Protein AF-D1ALQ1-F1 (afdb_monomer_lite)

Radius of gyration: 19.71 Å; chains: 1; bounding box: 37×42×50 Å

Structure (mmCIF, N/CA/C/O backbone):
data_AF-D1ALQ1-F1
#
_entry.id   AF-D1ALQ1-F1
#
loop_
_atom_site.group_PDB
_atom_site.id
_atom_site.type_symbol
_atom_site.label_atom_id
_atom_site.label_alt_id
_atom_site.label_comp_id
_atom_site.label_asym_id
_atom_site.label_entity_id
_atom_site.label_seq_id
_atom_site.pdbx_PDB_ins_code
_atom_site.Cartn_x
_atom_site.Cartn_y
_atom_site.Cartn_z
_atom_site.occupancy
_atom_site.B_iso_or_equiv
_atom_site.auth_seq_id
_atom_site.auth_comp_id
_atom_site.auth_asym_id
_atom_site.auth_atom_id
_atom_site.pdbx_PDB_model_num
ATOM 1 N N . MET A 1 1 ? 12.712 -26.342 10.208 1.00 59.31 1 MET A N 1
ATOM 2 C CA . MET A 1 1 ? 12.713 -26.037 8.759 1.00 59.31 1 MET A CA 1
ATOM 3 C C . MET A 1 1 ? 14.157 -25.882 8.304 1.00 59.31 1 MET A C 1
ATOM 5 O O . MET A 1 1 ? 14.890 -25.136 8.928 1.00 59.31 1 MET A O 1
ATOM 9 N N . THR A 1 2 ? 14.590 -26.653 7.307 1.00 72.69 2 THR A N 1
ATOM 10 C CA . THR A 1 2 ? 16.002 -26.816 6.920 1.00 72.69 2 THR A CA 1
ATOM 11 C C . THR A 1 2 ? 16.617 -25.506 6.420 1.00 72.69 2 THR A C 1
ATOM 13 O O . THR A 1 2 ? 16.093 -24.920 5.475 1.00 72.69 2 THR A O 1
ATOM 16 N N . ASN A 1 3 ? 17.747 -25.086 7.001 1.00 85.19 3 ASN A N 1
ATOM 17 C CA . ASN A 1 3 ? 18.482 -23.853 6.664 1.00 85.19 3 ASN A CA 1
ATOM 18 C C . ASN A 1 3 ? 18.718 -23.664 5.153 1.00 85.19 3 ASN A C 1
ATOM 20 O O . ASN A 1 3 ? 18.704 -22.543 4.653 1.00 85.19 3 ASN A O 1
ATOM 24 N N . GLN A 1 4 ? 18.846 -24.762 4.401 1.00 85.19 4 GLN A N 1
ATOM 25 C CA . GLN A 1 4 ? 18.985 -24.722 2.944 1.00 85.19 4 GLN A CA 1
ATOM 26 C C . GLN A 1 4 ? 17.760 -24.152 2.215 1.00 85.19 4 GLN A C 1
ATOM 28 O O . GLN A 1 4 ? 17.919 -23.420 1.243 1.00 85.19 4 GLN A O 1
ATOM 33 N N . LYS A 1 5 ? 16.538 -24.415 2.701 1.00 88.56 5 LYS A N 1
ATOM 34 C CA . LYS A 1 5 ? 15.312 -23.840 2.120 1.00 88.56 5 LYS A CA 1
ATOM 35 C C . LYS A 1 5 ? 15.255 -22.329 2.336 1.00 88.56 5 LYS A C 1
ATOM 37 O O . LYS A 1 5 ? 14.868 -21.601 1.430 1.00 88.56 5 LYS A O 1
ATOM 42 N N . ILE A 1 6 ? 15.676 -21.866 3.516 1.00 89.38 6 ILE A N 1
ATOM 43 C CA . ILE A 1 6 ? 15.720 -20.437 3.857 1.00 89.38 6 ILE A CA 1
ATOM 44 C C . ILE A 1 6 ? 16.719 -19.721 2.947 1.00 89.38 6 ILE A C 1
ATOM 46 O O . ILE A 1 6 ? 16.381 -18.692 2.371 1.00 89.38 6 ILE A O 1
ATOM 50 N N . PHE A 1 7 ? 17.908 -20.297 2.748 1.00 91.00 7 PHE A N 1
ATOM 51 C CA . PHE A 1 7 ? 18.902 -19.739 1.833 1.00 91.00 7 PHE A CA 1
ATOM 52 C C . PHE A 1 7 ? 18.355 -19.607 0.403 1.00 91.00 7 PHE A C 1
ATOM 54 O O . PHE A 1 7 ? 18.471 -18.546 -0.207 1.00 91.00 7 PHE A O 1
ATOM 61 N N . PHE A 1 8 ? 17.674 -20.642 -0.098 1.00 92.56 8 PHE A N 1
ATOM 62 C CA . PHE A 1 8 ? 17.058 -20.612 -1.426 1.00 92.56 8 PHE A CA 1
ATOM 63 C C . PHE A 1 8 ? 15.983 -19.517 -1.543 1.00 92.56 8 PHE A C 1
ATOM 65 O O . PHE A 1 8 ? 15.984 -18.750 -2.504 1.00 92.56 8 PHE A O 1
ATOM 72 N N . ILE A 1 9 ? 15.113 -19.386 -0.533 1.00 92.25 9 ILE A N 1
ATOM 73 C CA . ILE A 1 9 ? 14.083 -18.336 -0.469 1.00 92.25 9 ILE A CA 1
ATOM 74 C C . ILE A 1 9 ? 14.714 -16.943 -0.486 1.00 92.25 9 ILE A C 1
ATOM 76 O O . ILE A 1 9 ? 14.264 -16.088 -1.243 1.00 92.25 9 ILE A O 1
ATOM 80 N N . VAL A 1 10 ? 15.763 -16.708 0.306 1.00 92.69 10 VAL A N 1
ATOM 81 C CA . VAL A 1 10 ? 16.434 -15.400 0.375 1.00 92.69 10 VAL A CA 1
ATOM 82 C C . VAL A 1 10 ? 17.069 -15.033 -0.965 1.00 92.69 10 VAL A C 1
ATOM 84 O O . VAL A 1 10 ? 16.931 -13.890 -1.402 1.00 92.69 10 VAL A O 1
ATOM 87 N N . VAL A 1 11 ? 17.719 -15.984 -1.644 1.00 94.19 11 VAL A N 1
ATOM 88 C CA . VAL A 1 11 ? 18.325 -15.753 -2.967 1.00 94.19 11 VAL A CA 1
ATOM 89 C C . VAL A 1 11 ? 17.256 -15.401 -4.002 1.00 94.19 11 VAL A C 1
ATOM 91 O O . VAL A 1 11 ? 17.393 -14.402 -4.708 1.00 94.19 11 VAL A O 1
ATOM 94 N N . ILE A 1 12 ? 16.163 -16.164 -4.053 1.00 93.12 12 ILE A N 1
ATOM 95 C CA . ILE A 1 12 ? 15.050 -15.913 -4.980 1.00 93.12 12 ILE A CA 1
ATOM 96 C C . ILE A 1 12 ? 14.358 -14.580 -4.689 1.00 93.12 12 ILE A C 1
ATOM 98 O O . ILE A 1 12 ? 14.124 -13.798 -5.611 1.00 93.12 12 ILE A O 1
ATOM 102 N N . LEU A 1 13 ? 14.083 -14.278 -3.418 1.00 92.94 13 LEU A N 1
ATOM 103 C CA . LEU A 1 13 ? 13.444 -13.029 -3.006 1.00 92.94 13 LEU A CA 1
ATOM 104 C C . LEU A 1 13 ? 14.319 -11.819 -3.354 1.00 92.94 13 LEU A C 1
ATOM 106 O O . LEU A 1 13 ? 13.823 -10.830 -3.899 1.00 92.94 13 LEU A O 1
ATOM 110 N N . SER A 1 14 ? 15.622 -11.912 -3.075 1.00 88.81 14 SER A N 1
ATOM 111 C CA . SER A 1 14 ? 16.594 -10.856 -3.377 1.00 88.81 14 SER A CA 1
ATOM 112 C C . SER A 1 14 ? 16.715 -10.638 -4.882 1.00 88.81 14 SER A C 1
ATOM 114 O O . SER A 1 14 ? 16.653 -9.502 -5.345 1.00 88.81 14 SER A O 1
ATOM 116 N N . CYS A 1 15 ? 16.802 -11.717 -5.666 1.00 90.38 15 CYS A N 1
ATOM 117 C CA . CYS A 1 15 ? 16.844 -11.630 -7.123 1.00 90.38 15 CYS A CA 1
ATOM 118 C C . CYS A 1 15 ? 15.569 -10.971 -7.675 1.00 90.38 15 CYS A C 1
ATOM 120 O O . CYS A 1 15 ? 15.657 -10.023 -8.451 1.00 90.38 15 CYS A O 1
ATOM 122 N N . SER A 1 16 ? 14.390 -11.382 -7.196 1.00 88.19 16 SER A N 1
ATOM 123 C CA . SER A 1 16 ? 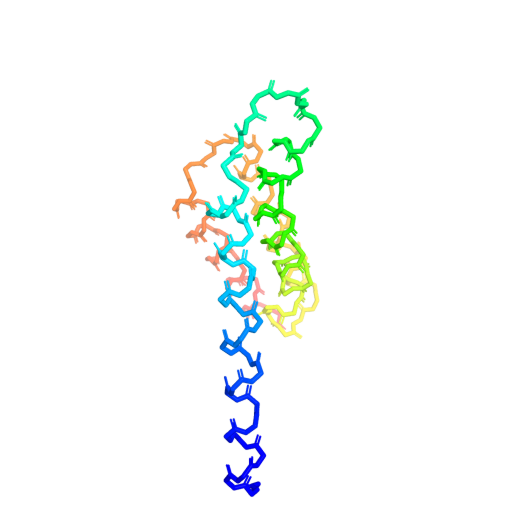13.105 -10.812 -7.614 1.00 88.19 16 SER A CA 1
ATOM 124 C C . SER A 1 16 ? 12.962 -9.328 -7.259 1.00 88.19 16 SER A C 1
ATOM 126 O O . SER A 1 16 ? 12.484 -8.548 -8.081 1.00 88.19 16 SER A O 1
ATOM 128 N N . THR A 1 17 ? 13.352 -8.908 -6.051 1.00 87.12 17 THR A N 1
ATOM 129 C CA . THR A 1 17 ? 13.245 -7.495 -5.632 1.00 87.12 17 THR A CA 1
ATOM 130 C C . THR A 1 17 ? 14.230 -6.606 -6.371 1.00 87.12 17 THR A C 1
ATOM 132 O O . THR A 1 17 ? 13.871 -5.496 -6.768 1.00 87.12 17 THR A O 1
ATOM 135 N N . ILE A 1 18 ? 15.453 -7.093 -6.587 1.00 84.62 18 ILE A N 1
ATOM 136 C CA . ILE A 1 18 ? 16.457 -6.401 -7.393 1.00 84.62 18 ILE A CA 1
ATOM 137 C C . ILE A 1 18 ? 15.951 -6.277 -8.828 1.00 84.62 18 ILE A C 1
ATOM 139 O O . ILE A 1 18 ? 15.958 -5.176 -9.359 1.00 84.62 18 ILE A O 1
ATOM 143 N N . PHE A 1 19 ? 15.401 -7.339 -9.417 1.00 83.56 19 PHE A N 1
ATOM 144 C CA . PHE A 1 19 ? 14.827 -7.292 -10.760 1.00 83.56 19 PHE A CA 1
ATOM 145 C C . PHE A 1 19 ? 13.718 -6.232 -10.863 1.00 83.56 19 PHE A C 1
ATOM 147 O O . PHE A 1 19 ? 13.812 -5.330 -11.690 1.00 83.56 19 PHE A O 1
ATOM 154 N N . LEU A 1 20 ? 12.737 -6.247 -9.952 1.00 81.06 20 LEU A N 1
ATOM 155 C CA . LEU A 1 20 ? 11.653 -5.253 -9.908 1.00 81.06 20 LEU A CA 1
ATOM 156 C C . LEU A 1 20 ? 12.155 -3.802 -9.758 1.00 81.06 20 LEU A C 1
ATOM 158 O O . LEU A 1 20 ? 11.563 -2.893 -10.337 1.00 81.06 20 LEU A O 1
ATOM 162 N N . ARG A 1 21 ? 13.246 -3.574 -9.010 1.00 75.19 21 ARG A N 1
ATOM 163 C CA . ARG A 1 21 ? 13.873 -2.247 -8.815 1.00 75.19 21 ARG A CA 1
ATOM 164 C C . ARG A 1 21 ? 14.805 -1.831 -9.950 1.00 75.19 21 ARG A C 1
ATOM 166 O O . ARG A 1 21 ? 15.003 -0.641 -10.165 1.00 75.19 21 ARG A O 1
ATOM 173 N N . LEU A 1 22 ? 15.379 -2.790 -10.664 1.00 78.25 22 LEU A N 1
ATOM 174 C CA . LEU A 1 22 ? 16.280 -2.557 -11.785 1.00 78.25 22 LEU A CA 1
ATOM 175 C C . LEU A 1 22 ? 15.510 -2.249 -13.070 1.00 78.25 22 LEU A C 1
ATOM 177 O O . LEU A 1 22 ? 15.984 -1.439 -13.857 1.00 78.25 22 LEU A O 1
ATOM 181 N N . ILE A 1 23 ? 14.307 -2.800 -13.261 1.00 75.94 23 ILE A N 1
ATOM 182 C CA . ILE A 1 23 ? 13.442 -2.452 -14.401 1.00 75.94 23 ILE A CA 1
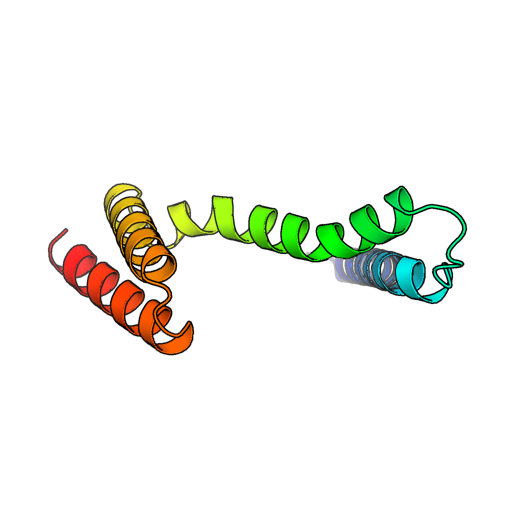ATOM 183 C C . ILE A 1 23 ? 13.291 -0.921 -14.568 1.00 75.94 23 ILE A C 1
ATOM 185 O O . ILE A 1 23 ? 13.570 -0.437 -15.665 1.00 75.94 23 ILE A O 1
ATOM 189 N N . PRO A 1 24 ? 12.935 -0.125 -13.535 1.00 68.44 24 PRO A N 1
ATOM 190 C CA . PRO A 1 24 ? 12.841 1.331 -13.676 1.00 68.44 24 PRO A CA 1
ATOM 191 C C . PRO A 1 24 ? 14.196 2.050 -13.823 1.00 68.44 24 PRO A C 1
ATOM 193 O O . PRO A 1 24 ? 14.203 3.214 -14.208 1.00 68.44 24 PRO A O 1
ATOM 196 N N . LEU A 1 25 ? 15.328 1.398 -13.519 1.00 69.88 25 LEU A N 1
ATOM 197 C CA . LEU A 1 25 ? 16.678 1.961 -13.687 1.00 69.88 25 LEU A CA 1
ATOM 198 C C . LEU A 1 25 ? 17.272 1.673 -15.077 1.00 69.88 25 LEU A C 1
ATOM 200 O O . LEU A 1 25 ? 17.933 2.539 -15.645 1.00 69.88 25 LEU A O 1
ATOM 204 N N . PHE A 1 26 ? 17.042 0.476 -15.626 1.00 63.47 26 PHE A N 1
ATOM 205 C CA . PHE A 1 26 ? 17.541 0.063 -16.945 1.00 63.47 26 PHE A CA 1
ATOM 206 C C . PHE A 1 26 ? 16.669 0.570 -18.086 1.00 63.47 26 PHE A C 1
ATOM 208 O O . PHE A 1 26 ? 17.190 0.955 -19.132 1.00 63.47 26 PHE A O 1
ATOM 215 N N . ILE A 1 27 ? 15.352 0.640 -17.882 1.00 62.88 27 ILE A N 1
ATOM 216 C CA . ILE A 1 27 ? 14.490 1.447 -18.740 1.00 62.88 27 ILE A CA 1
ATOM 217 C C . ILE A 1 27 ? 14.668 2.892 -18.287 1.00 62.88 27 ILE A C 1
ATOM 219 O O . ILE A 1 27 ? 13.873 3.452 -17.531 1.00 62.88 27 ILE A O 1
ATOM 223 N N . LYS A 1 28 ? 15.746 3.518 -18.772 1.00 58.09 28 LYS A N 1
ATOM 224 C CA . LYS A 1 28 ? 15.775 4.970 -18.929 1.00 58.09 28 LYS A CA 1
ATOM 225 C C . LYS A 1 28 ? 14.500 5.279 -19.705 1.00 58.09 28 LYS A C 1
ATOM 227 O O . LYS A 1 28 ? 14.321 4.752 -20.800 1.00 58.09 28 LYS A O 1
ATOM 232 N N . VAL A 1 29 ? 13.550 5.979 -19.084 1.00 60.41 29 VAL A N 1
ATOM 233 C CA . VAL A 1 29 ? 12.256 6.293 -19.701 1.00 60.41 29 VAL A CA 1
ATOM 234 C C . VAL A 1 29 ? 12.526 7.276 -20.837 1.00 60.41 29 VAL A C 1
ATOM 236 O O . VAL A 1 29 ? 12.318 8.477 -20.692 1.00 60.41 29 VAL A O 1
ATOM 239 N N . ASP A 1 30 ? 13.047 6.772 -21.953 1.00 51.28 30 ASP A N 1
ATOM 240 C CA . ASP A 1 30 ? 13.121 7.506 -23.194 1.00 51.28 30 ASP A CA 1
ATOM 241 C C . ASP A 1 30 ? 11.683 7.768 -23.609 1.00 51.28 30 ASP A C 1
ATOM 243 O O . ASP A 1 30 ? 10.830 6.877 -23.693 1.00 51.28 30 ASP A O 1
ATOM 247 N N . THR A 1 31 ? 11.400 9.047 -23.782 1.00 54.25 31 THR A N 1
ATOM 248 C CA . THR A 1 31 ? 10.090 9.665 -23.971 1.00 54.25 31 THR A CA 1
ATOM 249 C C . THR A 1 31 ? 9.442 9.313 -25.312 1.00 54.25 31 THR A C 1
ATOM 251 O O . THR A 1 31 ? 8.739 10.134 -25.886 1.00 54.25 31 THR A O 1
ATOM 254 N N . SER A 1 32 ? 9.653 8.107 -25.834 1.00 56.19 32 SER A N 1
ATOM 255 C CA . SER A 1 32 ? 9.093 7.683 -27.118 1.00 56.19 32 SER A CA 1
ATOM 256 C C . SER A 1 32 ? 7.690 7.083 -26.999 1.00 56.19 32 SER A C 1
ATOM 258 O O . SER A 1 32 ? 6.972 7.042 -27.993 1.00 56.19 32 SER A O 1
ATOM 260 N N . SER A 1 33 ? 7.231 6.664 -25.806 1.00 60.97 33 SER A N 1
ATOM 261 C CA . SER A 1 33 ? 5.815 6.301 -25.632 1.00 60.97 33 SER A CA 1
ATOM 262 C C . SER A 1 33 ? 5.220 6.687 -24.262 1.00 60.97 33 SER A C 1
ATOM 264 O O . SER A 1 33 ? 5.762 6.336 -23.210 1.00 60.97 33 SER A O 1
ATOM 266 N N . PRO A 1 34 ? 4.063 7.379 -24.227 1.00 70.06 34 PRO A N 1
ATOM 267 C CA . PRO A 1 34 ? 3.417 7.799 -22.979 1.00 70.06 34 PRO A CA 1
ATOM 268 C C . PRO A 1 34 ? 2.871 6.622 -22.153 1.00 70.06 34 PRO A C 1
ATOM 270 O O . PRO A 1 34 ? 2.769 6.721 -20.931 1.00 70.06 34 PRO A O 1
ATOM 273 N N . LYS A 1 35 ? 2.558 5.488 -22.795 1.00 71.50 35 LYS A N 1
ATOM 274 C CA . LYS A 1 35 ? 1.956 4.308 -22.149 1.00 71.50 35 LYS A CA 1
ATOM 275 C C . LYS A 1 35 ? 2.897 3.656 -21.132 1.00 71.50 35 LYS A C 1
ATOM 277 O O . LYS A 1 35 ? 2.482 3.364 -20.014 1.00 71.50 35 LYS A O 1
ATOM 282 N N . VAL A 1 36 ? 4.169 3.491 -21.495 1.00 72.69 36 VAL A N 1
ATOM 283 C CA . VAL A 1 36 ? 5.178 2.835 -20.647 1.00 72.69 36 VAL A CA 1
ATOM 284 C C . VAL A 1 36 ? 5.469 3.673 -19.398 1.00 72.69 36 VAL A C 1
ATOM 286 O O . VAL A 1 36 ? 5.522 3.148 -18.289 1.00 72.69 36 VAL A O 1
ATOM 289 N N . ARG A 1 37 ? 5.537 5.003 -19.540 1.00 74.31 37 ARG A N 1
ATOM 290 C CA . ARG A 1 37 ? 5.694 5.922 -18.403 1.00 74.31 37 ARG A CA 1
ATOM 291 C C . ARG A 1 37 ? 4.521 5.848 -17.426 1.00 74.31 37 ARG A C 1
ATOM 293 O O . ARG A 1 37 ? 4.740 5.849 -16.217 1.00 74.31 37 ARG A O 1
ATOM 300 N N . THR A 1 38 ? 3.289 5.814 -17.930 1.00 75.88 38 THR A N 1
ATOM 301 C CA . THR A 1 38 ? 2.095 5.717 -17.077 1.00 75.88 38 THR A CA 1
ATOM 302 C C . THR A 1 38 ? 2.031 4.368 -16.367 1.00 75.88 38 THR A C 1
ATOM 304 O O . THR A 1 38 ? 1.725 4.339 -15.179 1.00 75.88 38 THR A O 1
ATOM 307 N N . PHE A 1 39 ? 2.412 3.278 -17.039 1.00 81.38 39 PHE A N 1
ATOM 308 C CA . PHE A 1 39 ? 2.503 1.952 -16.425 1.00 81.38 39 PHE A CA 1
ATOM 309 C C . PHE A 1 39 ? 3.500 1.925 -15.259 1.00 81.38 39 PHE A C 1
ATOM 311 O O . PHE A 1 39 ? 3.125 1.577 -14.141 1.00 81.38 39 PHE A O 1
ATOM 318 N N . PHE A 1 40 ? 4.738 2.384 -15.475 1.00 78.31 40 PHE A N 1
ATOM 319 C CA . PHE A 1 40 ? 5.754 2.412 -14.416 1.00 78.31 40 PHE A CA 1
ATOM 320 C C . PHE A 1 40 ? 5.403 3.349 -13.258 1.00 78.31 40 PHE A C 1
ATOM 322 O O . PHE A 1 40 ? 5.753 3.060 -12.118 1.00 78.31 40 PHE A O 1
ATOM 329 N N . LYS A 1 41 ? 4.680 4.444 -13.516 1.00 80.56 41 LYS A N 1
ATOM 330 C CA . LYS A 1 41 ? 4.160 5.316 -12.454 1.00 80.56 41 LYS A CA 1
ATOM 331 C C . LYS A 1 41 ? 3.005 4.695 -11.677 1.00 80.56 41 LYS A C 1
ATOM 333 O O . LYS A 1 41 ? 2.890 4.965 -10.490 1.00 80.56 41 LYS A O 1
ATOM 338 N N . ALA A 1 42 ? 2.151 3.910 -12.328 1.00 84.94 42 ALA A N 1
ATOM 339 C CA . ALA A 1 42 ? 1.004 3.267 -11.695 1.00 84.94 42 ALA A CA 1
ATOM 340 C C . ALA A 1 42 ? 1.392 1.999 -10.919 1.00 84.94 42 ALA A C 1
ATOM 342 O O . ALA A 1 42 ? 0.718 1.664 -9.949 1.00 84.94 42 ALA A O 1
ATOM 343 N N . LEU A 1 43 ? 2.485 1.328 -11.302 1.00 86.12 43 LEU A N 1
ATOM 344 C CA . LEU A 1 43 ? 2.930 0.066 -10.703 1.00 86.12 43 LEU A CA 1
ATOM 345 C C . LEU A 1 43 ? 3.060 0.123 -9.164 1.00 86.12 43 LEU A C 1
ATOM 347 O O . LEU A 1 43 ? 2.488 -0.746 -8.506 1.00 86.12 43 LEU A O 1
ATOM 351 N N . PRO A 1 44 ? 3.729 1.128 -8.553 1.00 85.69 44 PRO A N 1
ATOM 352 C CA . PRO A 1 44 ? 3.872 1.189 -7.100 1.00 85.69 44 PRO A CA 1
ATOM 353 C C . PRO A 1 44 ? 2.533 1.410 -6.397 1.00 85.69 44 PRO A C 1
ATOM 355 O O . PRO A 1 44 ? 2.278 0.784 -5.376 1.00 85.69 44 PRO A O 1
ATOM 358 N N . PHE A 1 45 ? 1.665 2.263 -6.953 1.00 87.56 45 PHE A N 1
ATOM 359 C CA . PHE A 1 45 ? 0.341 2.529 -6.385 1.00 87.56 45 PHE A CA 1
ATOM 360 C C . PHE A 1 45 ? -0.564 1.302 -6.479 1.00 87.56 45 PHE A C 1
ATOM 362 O O . PHE A 1 45 ? -1.203 0.955 -5.495 1.00 87.56 45 PHE A O 1
ATOM 369 N N . ALA A 1 46 ? -0.562 0.602 -7.616 1.00 90.25 46 ALA A N 1
ATOM 370 C CA . ALA A 1 46 ? -1.315 -0.635 -7.791 1.00 90.25 46 ALA A CA 1
ATOM 371 C C . ALA A 1 46 ? -0.841 -1.729 -6.823 1.00 90.25 46 ALA A C 1
ATOM 373 O O . ALA A 1 46 ? -1.668 -2.397 -6.207 1.00 90.25 46 ALA A O 1
ATOM 374 N N . ALA A 1 47 ? 0.476 -1.872 -6.636 1.00 90.50 47 ALA A N 1
ATOM 375 C CA . ALA A 1 47 ? 1.038 -2.806 -5.665 1.00 90.50 47 ALA A CA 1
ATOM 376 C C . ALA A 1 47 ? 0.653 -2.435 -4.223 1.00 90.50 47 ALA A C 1
ATOM 378 O O . ALA A 1 47 ? 0.211 -3.303 -3.474 1.00 90.50 47 ALA A O 1
ATOM 379 N N . LEU A 1 48 ? 0.750 -1.152 -3.844 1.00 90.56 48 LEU A N 1
ATOM 380 C CA . LEU A 1 48 ? 0.339 -0.679 -2.518 1.00 90.56 48 LEU A CA 1
ATOM 381 C C . LEU A 1 48 ? -1.143 -0.979 -2.266 1.00 90.56 48 LEU A C 1
ATOM 383 O O . LEU A 1 48 ? -1.491 -1.561 -1.243 1.00 90.56 48 LEU A O 1
ATOM 387 N N . SER A 1 49 ? -2.012 -0.627 -3.217 1.00 90.50 49 SER A N 1
ATOM 388 C CA . SER A 1 49 ? -3.448 -0.892 -3.126 1.00 90.50 49 SER A CA 1
ATOM 389 C C . SER A 1 49 ? -3.739 -2.388 -3.049 1.00 90.50 49 SER A C 1
ATOM 391 O O . SER A 1 49 ? -4.542 -2.793 -2.221 1.00 90.50 49 SER A O 1
ATOM 393 N N . SER A 1 50 ? -3.061 -3.217 -3.846 1.00 93.00 50 SER A N 1
ATOM 394 C CA . SER A 1 50 ? -3.246 -4.672 -3.835 1.00 93.00 50 SER A CA 1
ATOM 395 C C . SER A 1 50 ? -2.865 -5.324 -2.506 1.00 93.00 50 SER A C 1
ATOM 397 O O . SER A 1 50 ? -3.408 -6.379 -2.196 1.00 93.00 50 SER A O 1
ATOM 399 N N . LEU A 1 51 ? -1.931 -4.737 -1.755 1.00 92.81 51 LEU A N 1
ATOM 400 C CA . LEU A 1 51 ? -1.530 -5.225 -0.434 1.00 92.81 51 LEU A CA 1
ATOM 401 C C . LEU A 1 51 ? -2.475 -4.710 0.658 1.00 92.81 51 LEU A C 1
ATOM 403 O O . LEU A 1 51 ? -2.936 -5.474 1.492 1.00 92.81 51 LEU A O 1
ATOM 407 N N . ILE A 1 52 ? -2.822 -3.423 0.615 1.00 92.06 52 ILE A N 1
ATOM 408 C CA . ILE A 1 52 ? -3.649 -2.785 1.649 1.00 92.06 52 ILE A CA 1
ATOM 409 C C . ILE A 1 52 ? -5.107 -3.261 1.584 1.00 92.06 52 ILE A C 1
ATOM 411 O O . ILE A 1 52 ? -5.749 -3.434 2.617 1.00 92.06 52 ILE A O 1
ATOM 415 N N . PHE A 1 53 ? -5.651 -3.447 0.379 1.00 90.12 53 PHE A N 1
ATOM 416 C CA . PHE A 1 53 ? -7.068 -3.756 0.181 1.00 90.12 53 PHE A CA 1
ATOM 417 C C . PHE A 1 53 ? -7.528 -5.079 0.814 1.00 90.12 53 PHE A C 1
ATOM 419 O O . PHE A 1 53 ? -8.609 -5.081 1.391 1.00 90.12 53 PHE A O 1
ATOM 426 N N . PRO A 1 54 ? -6.779 -6.198 0.752 1.00 89.56 54 PRO A N 1
ATOM 427 C CA . PRO A 1 54 ? -7.133 -7.393 1.516 1.00 89.56 54 PRO A CA 1
ATOM 428 C C . PRO A 1 54 ? -6.863 -7.228 3.020 1.00 89.56 54 PRO A C 1
ATOM 430 O O . PRO A 1 54 ? -7.720 -7.585 3.827 1.00 89.56 54 PRO A O 1
ATOM 433 N N . ASP A 1 55 ? -5.722 -6.641 3.400 1.00 89.06 55 ASP A N 1
ATOM 434 C CA . ASP A 1 55 ? -5.290 -6.554 4.804 1.00 89.06 55 ASP A CA 1
ATOM 435 C C . ASP A 1 55 ? -6.205 -5.678 5.670 1.00 89.06 55 ASP A C 1
ATOM 437 O O . ASP A 1 55 ? -6.347 -5.911 6.874 1.00 89.06 55 ASP A O 1
ATOM 441 N N . ILE A 1 56 ? -6.868 -4.680 5.077 1.00 89.69 56 ILE A N 1
ATOM 442 C CA . ILE A 1 56 ? -7.763 -3.793 5.826 1.00 89.69 56 ILE A CA 1
ATOM 443 C C . ILE A 1 56 ? -8.935 -4.557 6.456 1.00 89.69 56 ILE A C 1
ATOM 445 O O . ILE A 1 56 ? -9.328 -4.233 7.576 1.00 89.69 56 ILE A O 1
ATOM 449 N N . PHE A 1 57 ? -9.442 -5.604 5.795 1.00 86.94 57 PHE A N 1
ATOM 450 C CA . PHE A 1 57 ? -10.580 -6.398 6.271 1.00 86.94 57 PHE A CA 1
ATOM 451 C C . PHE A 1 57 ? -10.207 -7.413 7.355 1.00 86.94 57 PHE A C 1
ATOM 453 O O . PHE A 1 57 ? -11.077 -7.841 8.111 1.00 86.94 57 PHE A O 1
ATOM 460 N N . THR A 1 58 ? -8.933 -7.797 7.446 1.00 86.00 58 THR A N 1
ATOM 461 C CA . THR A 1 58 ? -8.433 -8.773 8.428 1.00 86.00 58 THR A CA 1
ATOM 462 C C . THR A 1 58 ? -7.745 -8.123 9.629 1.00 86.00 58 THR A C 1
ATOM 464 O O . THR A 1 58 ? -7.348 -8.817 10.561 1.00 86.00 58 THR A O 1
ATOM 467 N N . SER A 1 59 ? -7.617 -6.796 9.635 1.00 83.19 59 SER A N 1
ATOM 468 C CA . SER A 1 59 ? -6.825 -6.040 10.613 1.00 83.19 59 SER A CA 1
ATOM 469 C C . SER A 1 59 ? -7.330 -6.106 12.061 1.00 83.19 59 SER A C 1
ATOM 471 O O . SER A 1 59 ? -6.532 -5.972 12.985 1.00 83.19 59 SER A O 1
ATOM 473 N N . THR A 1 60 ? -8.632 -6.312 12.288 1.00 79.94 60 THR A N 1
ATOM 474 C CA . THR A 1 60 ? -9.247 -6.255 13.633 1.00 79.94 60 THR A CA 1
ATOM 475 C C . THR A 1 60 ? -9.728 -7.624 14.133 1.00 79.94 60 THR A C 1
ATOM 477 O O . THR A 1 60 ? -10.350 -7.714 15.184 1.00 79.94 60 THR A O 1
ATOM 480 N N . GLY A 1 61 ? -9.497 -8.708 13.382 1.00 80.06 61 GLY A N 1
ATOM 481 C CA . GLY A 1 61 ? -9.990 -10.058 13.709 1.00 80.06 61 GLY A CA 1
ATOM 482 C C . GLY A 1 61 ? -11.510 -10.252 13.561 1.00 80.06 61 GLY A C 1
ATOM 483 O O . GLY A 1 61 ? -11.962 -11.377 13.369 1.00 80.06 61 GLY A O 1
ATOM 484 N N . ASN A 1 62 ? -12.293 -9.169 13.573 1.00 83.19 62 ASN A N 1
ATOM 485 C CA . ASN A 1 62 ? -13.722 -9.146 13.281 1.00 83.19 62 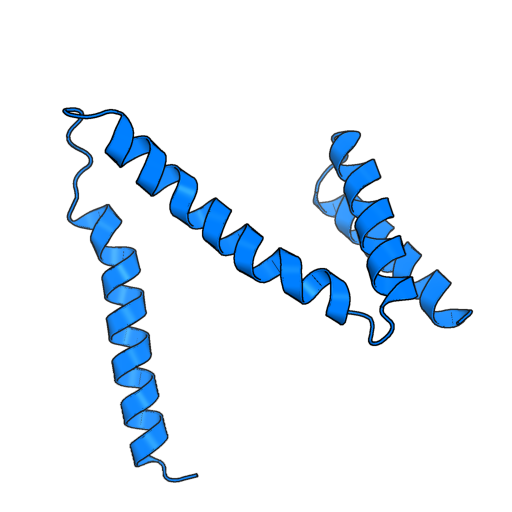ASN A CA 1
ATOM 486 C C . ASN A 1 62 ? -13.991 -8.308 12.019 1.00 83.19 62 ASN A C 1
ATOM 488 O O . ASN A 1 62 ? -13.681 -7.120 11.956 1.00 83.19 62 ASN A O 1
ATOM 492 N N . ILE A 1 63 ? -14.617 -8.933 11.020 1.00 85.19 63 ILE A N 1
ATOM 493 C CA . ILE A 1 63 ? -14.924 -8.317 9.721 1.00 85.19 63 ILE A CA 1
ATOM 494 C C . ILE A 1 63 ? -15.787 -7.059 9.892 1.00 85.19 63 ILE A C 1
ATOM 496 O O . ILE A 1 63 ? -15.599 -6.078 9.175 1.00 85.19 63 ILE A O 1
ATOM 500 N N . VAL A 1 64 ? -16.708 -7.053 10.861 1.00 85.75 64 VAL A N 1
ATOM 501 C CA . VAL A 1 64 ? -17.636 -5.935 11.081 1.00 85.75 64 VAL A CA 1
ATOM 502 C C . VAL A 1 64 ? -16.884 -4.684 11.536 1.00 85.75 64 VAL A C 1
ATOM 504 O O . VAL A 1 64 ? -17.094 -3.602 10.986 1.00 85.75 64 VAL A O 1
ATOM 507 N N . THR A 1 65 ? -15.969 -4.821 12.496 1.00 87.50 65 THR A N 1
ATOM 508 C CA . THR A 1 65 ? -15.202 -3.683 13.026 1.00 87.50 65 THR A CA 1
ATOM 509 C C . THR A 1 65 ? -14.200 -3.159 12.002 1.00 87.50 65 THR A C 1
ATOM 511 O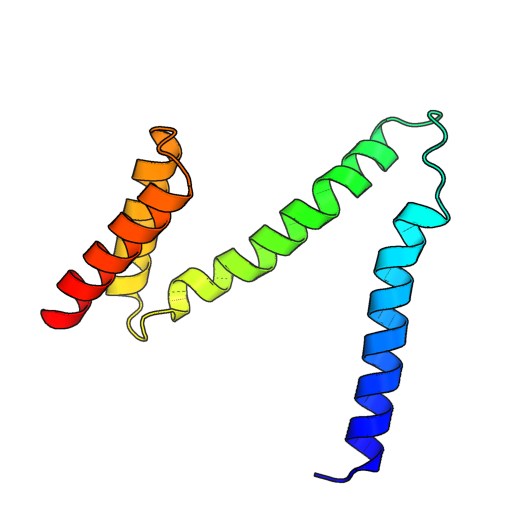 O . THR A 1 65 ? -14.061 -1.943 11.847 1.00 87.50 65 THR A O 1
ATOM 514 N N . SER A 1 66 ? -13.581 -4.055 11.227 1.00 88.56 66 SER A N 1
ATOM 515 C CA . SER A 1 66 ? -12.675 -3.689 10.137 1.00 88.56 66 SER A CA 1
ATOM 516 C C . SER A 1 66 ? -13.378 -2.926 9.005 1.00 88.56 66 SER A C 1
ATOM 518 O O . SER A 1 66 ? -12.851 -1.918 8.532 1.00 88.56 66 SER A O 1
ATOM 520 N N . VAL A 1 67 ? -14.591 -3.329 8.600 1.00 90.50 67 VAL A N 1
ATOM 521 C CA . VAL A 1 67 ? -15.372 -2.616 7.566 1.00 90.50 67 VAL A CA 1
ATOM 522 C C . VAL A 1 67 ? -15.768 -1.215 8.033 1.00 90.50 67 VAL A C 1
ATOM 524 O O . VAL A 1 67 ? -15.641 -0.255 7.270 1.00 90.50 67 VAL A O 1
ATOM 527 N N . ILE A 1 68 ? -16.205 -1.073 9.287 1.00 89.31 68 ILE A N 1
ATOM 528 C CA . ILE A 1 68 ? -16.563 0.235 9.852 1.00 89.31 68 ILE A CA 1
ATOM 529 C C . ILE A 1 68 ? -15.329 1.148 9.896 1.00 89.31 68 ILE A C 1
ATOM 531 O O . ILE A 1 68 ? -15.400 2.303 9.472 1.00 89.31 68 ILE A O 1
ATOM 535 N N . GLY A 1 69 ? -14.178 0.618 10.319 1.00 89.00 69 GLY A N 1
ATOM 536 C CA . GLY A 1 69 ? -12.900 1.331 10.296 1.00 89.00 69 GLY A CA 1
ATOM 537 C C . GLY A 1 69 ? -12.488 1.807 8.909 1.00 89.00 69 GLY A C 1
ATOM 538 O O . GLY A 1 69 ? -12.145 2.978 8.728 1.00 89.00 69 GLY A O 1
ATOM 539 N N . ALA A 1 70 ? -12.574 0.919 7.917 1.00 90.75 70 ALA A N 1
ATOM 540 C CA . ALA A 1 70 ? -12.290 1.241 6.523 1.00 90.75 70 ALA A CA 1
ATOM 541 C C . ALA A 1 70 ? -13.212 2.350 5.998 1.00 90.75 70 ALA A C 1
ATOM 543 O O . ALA A 1 70 ? -12.753 3.270 5.320 1.00 90.75 70 ALA A O 1
ATOM 544 N N . PHE A 1 71 ? -14.499 2.303 6.351 1.00 92.50 71 PHE A N 1
ATOM 545 C CA . PHE A 1 71 ? -15.472 3.311 5.942 1.00 92.50 71 PHE A CA 1
ATOM 546 C C . PHE A 1 71 ? -15.165 4.688 6.545 1.00 92.50 71 PHE A C 1
ATOM 548 O O . PHE A 1 71 ? -15.169 5.691 5.832 1.00 92.50 71 PHE A O 1
ATOM 555 N N . ILE A 1 72 ? -14.820 4.746 7.833 1.00 91.12 72 ILE A N 1
ATOM 556 C CA . ILE A 1 72 ? -14.438 5.993 8.514 1.00 91.12 72 ILE A CA 1
ATOM 557 C C . ILE A 1 72 ? -13.175 6.590 7.885 1.00 91.12 72 ILE A C 1
ATOM 559 O O . ILE A 1 72 ? -13.157 7.779 7.547 1.00 91.12 72 ILE A O 1
ATOM 563 N N . ALA A 1 73 ? -12.152 5.759 7.663 1.00 91.25 73 ALA A N 1
ATOM 564 C CA . ALA A 1 73 ? -10.910 6.171 7.016 1.00 91.25 73 ALA A CA 1
ATOM 565 C C . ALA A 1 73 ? -11.151 6.692 5.592 1.00 91.25 73 ALA A C 1
ATOM 567 O O . ALA A 1 73 ? -10.533 7.674 5.172 1.00 91.25 73 ALA A O 1
ATOM 568 N N . PHE A 1 74 ? -12.071 6.064 4.854 1.00 91.88 74 PHE A N 1
ATOM 569 C CA . PHE A 1 74 ? -12.458 6.475 3.507 1.00 91.88 74 PHE A CA 1
ATOM 570 C C . PHE A 1 74 ? -13.169 7.835 3.506 1.00 91.88 74 PHE A C 1
ATOM 572 O O . PHE A 1 74 ? -12.816 8.716 2.719 1.00 91.88 74 PHE A O 1
ATOM 579 N N . VAL A 1 75 ? -14.121 8.048 4.420 1.00 92.94 75 VAL A N 1
ATOM 580 C CA . VAL A 1 75 ? -14.853 9.320 4.545 1.00 92.94 75 VAL A CA 1
ATOM 581 C C . VAL A 1 75 ? -13.912 10.469 4.926 1.00 92.94 75 VAL A C 1
ATOM 583 O O . VAL A 1 75 ? -13.981 11.546 4.324 1.00 92.94 75 VAL A O 1
ATOM 586 N N . LEU A 1 76 ? -12.997 10.263 5.880 1.00 91.50 76 LEU A N 1
ATOM 587 C CA . LEU A 1 76 ? -12.008 11.286 6.246 1.00 91.50 76 LEU A CA 1
ATOM 588 C C . LEU A 1 76 ? -11.012 11.567 5.112 1.00 91.50 76 LEU A C 1
ATOM 590 O O . LEU A 1 76 ? -10.678 12.732 4.873 1.00 91.50 76 LEU A O 1
ATOM 594 N N . ALA A 1 77 ? -10.574 10.532 4.389 1.00 91.56 77 ALA A N 1
ATOM 595 C CA . ALA A 1 77 ? -9.716 10.695 3.218 1.00 91.56 77 ALA A CA 1
ATOM 596 C C . ALA A 1 77 ? -10.415 11.505 2.113 1.00 91.56 77 ALA A C 1
ATOM 598 O O . ALA A 1 77 ? -9.795 12.387 1.513 1.00 91.56 77 ALA A O 1
ATOM 599 N N . TYR A 1 78 ? -11.716 11.284 1.893 1.00 91.62 78 TYR A N 1
ATOM 600 C CA . TYR A 1 78 ? -12.505 12.050 0.924 1.00 91.62 78 TYR A CA 1
ATOM 601 C C . TYR A 1 78 ? -12.599 13.539 1.291 1.00 91.62 78 TYR A C 1
ATOM 603 O O . TYR A 1 78 ? -12.541 14.407 0.420 1.00 91.62 78 TYR A O 1
ATOM 611 N N . LYS A 1 79 ? -12.642 13.860 2.591 1.00 91.38 79 LYS A N 1
ATOM 612 C CA . LYS A 1 79 ? -12.589 15.244 3.097 1.00 91.38 79 LYS A CA 1
ATOM 613 C C . LYS A 1 79 ? -11.197 15.890 3.005 1.00 91.38 79 LYS A C 1
ATOM 615 O O . LYS A 1 79 ? -11.030 17.005 3.493 1.00 91.38 79 LYS A O 1
ATOM 620 N N . LYS A 1 80 ? -10.210 15.228 2.383 1.00 88.25 80 LYS A N 1
ATOM 621 C CA . LYS A 1 80 ? -8.814 15.691 2.247 1.00 88.25 80 LYS A CA 1
ATOM 622 C C . LYS A 1 80 ? -8.155 16.047 3.589 1.00 88.25 80 LYS A C 1
ATOM 624 O O . LYS A 1 80 ? -7.318 16.945 3.649 1.00 88.25 80 LYS A O 1
ATOM 629 N N . VAL A 1 81 ? -8.522 15.350 4.666 1.00 87.75 81 VAL A N 1
ATOM 630 C CA . VAL A 1 81 ? -7.859 15.496 5.972 1.00 87.75 81 VAL A CA 1
ATOM 631 C C . VAL A 1 81 ? -6.408 15.013 5.861 1.00 87.75 81 VAL A C 1
ATOM 633 O O . VAL A 1 81 ? -6.118 14.075 5.116 1.00 87.75 81 VAL A O 1
ATOM 636 N N . ASN A 1 82 ? -5.485 15.638 6.601 1.00 91.25 82 ASN A N 1
ATOM 637 C CA . ASN A 1 82 ? -4.085 15.215 6.638 1.00 91.25 82 ASN A CA 1
ATOM 638 C C . ASN A 1 82 ? -3.970 13.711 6.929 1.00 91.25 82 ASN A C 1
ATOM 640 O O . ASN A 1 82 ? -4.586 13.209 7.870 1.00 91.25 82 ASN A O 1
ATOM 644 N N . LEU A 1 83 ? -3.109 13.020 6.175 1.00 88.62 83 LEU A N 1
ATOM 645 C CA . LEU A 1 83 ? -2.868 11.577 6.298 1.00 88.62 83 LEU A CA 1
ATOM 646 C C . LEU A 1 83 ? -2.618 11.134 7.747 1.00 88.62 83 LEU A C 1
ATOM 648 O O . LEU A 1 83 ? -3.249 10.191 8.207 1.00 88.62 83 LEU A O 1
ATOM 652 N N . GLY A 1 84 ? -1.759 11.847 8.485 1.00 91.25 84 GLY A N 1
ATOM 653 C CA . GLY A 1 84 ? -1.459 11.520 9.884 1.00 91.25 84 GLY A CA 1
ATOM 654 C C . GLY A 1 84 ? -2.680 11.601 10.807 1.00 91.25 84 GLY A C 1
ATOM 655 O O . GLY A 1 84 ? -2.915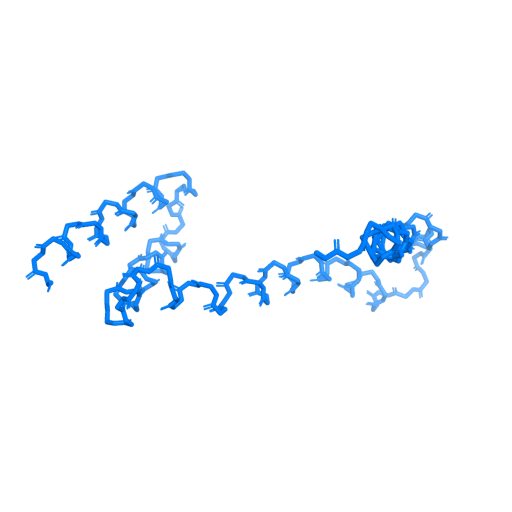 10.692 11.598 1.00 91.25 84 GLY A O 1
ATOM 656 N N . LEU A 1 85 ? -3.497 12.650 10.662 1.00 91.62 85 LEU A N 1
ATOM 657 C CA . LEU A 1 85 ? -4.737 12.812 11.430 1.00 91.62 85 LEU A CA 1
ATOM 658 C C . LEU A 1 85 ? -5.766 11.740 11.059 1.00 91.62 85 LEU A C 1
ATOM 660 O O . LEU A 1 85 ? -6.408 11.184 11.946 1.00 91.62 85 LEU A O 1
ATOM 664 N N . ASN A 1 86 ? -5.885 11.411 9.769 1.00 92.56 86 ASN A N 1
ATOM 665 C CA . ASN A 1 86 ? -6.782 10.357 9.303 1.00 92.56 86 ASN A CA 1
ATOM 666 C C . ASN A 1 86 ? -6.464 9.004 9.956 1.00 92.56 86 ASN A C 1
ATOM 668 O O . ASN A 1 86 ? -7.369 8.319 10.434 1.00 92.56 86 ASN A O 1
ATOM 672 N N . ILE A 1 87 ? -5.177 8.647 10.019 1.00 91.38 87 ILE A N 1
ATOM 673 C CA . ILE A 1 87 ? -4.717 7.395 10.629 1.00 91.38 87 ILE A CA 1
ATOM 674 C C . ILE A 1 87 ? -5.069 7.371 12.121 1.00 91.38 87 ILE A C 1
ATOM 676 O O . ILE A 1 87 ? -5.696 6.421 12.580 1.00 91.38 87 ILE A O 1
ATOM 680 N N . LEU A 1 88 ? -4.730 8.432 12.861 1.00 93.75 88 LEU A N 1
ATOM 681 C CA . LEU A 1 88 ? -5.020 8.545 14.295 1.00 93.75 88 LEU A CA 1
ATOM 682 C C . LEU A 1 88 ? -6.514 8.381 14.600 1.00 93.75 88 LEU A C 1
ATOM 684 O O . LEU A 1 88 ? -6.887 7.549 15.424 1.00 93.75 88 LEU A O 1
ATOM 688 N N . ILE A 1 89 ? -7.367 9.138 13.908 1.00 92.31 89 ILE A N 1
ATOM 689 C CA . ILE A 1 89 ? -8.817 9.136 14.142 1.00 92.31 89 ILE A CA 1
ATOM 690 C C . ILE A 1 89 ? -9.424 7.775 13.787 1.00 92.31 89 ILE A C 1
ATOM 692 O O . ILE A 1 89 ? -10.245 7.253 14.541 1.00 92.31 89 ILE A O 1
ATOM 696 N N . SER A 1 90 ? -8.993 7.174 12.675 1.00 90.94 90 SER A N 1
ATOM 697 C CA . SER A 1 90 ? -9.496 5.868 12.238 1.00 90.94 90 SER A CA 1
ATOM 698 C C . SER A 1 90 ? -9.118 4.760 13.221 1.00 90.94 90 SER A C 1
ATOM 700 O O . SER A 1 90 ? -9.981 3.981 13.618 1.00 90.94 90 SER A O 1
ATOM 702 N N . VAL A 1 91 ? -7.861 4.721 13.677 1.00 91.31 91 VAL A N 1
ATOM 703 C CA . VAL A 1 91 ? -7.389 3.720 14.650 1.00 91.31 91 VAL A CA 1
ATOM 704 C C . VAL A 1 91 ? -8.121 3.862 15.985 1.00 91.31 91 VAL A C 1
ATOM 706 O O . VAL A 1 91 ? -8.592 2.865 16.527 1.00 91.31 91 VAL A O 1
ATOM 709 N N . ILE A 1 92 ? -8.278 5.089 16.490 1.00 92.38 92 ILE A N 1
ATOM 710 C CA . ILE A 1 92 ? -9.010 5.356 17.739 1.00 92.38 92 ILE A CA 1
ATOM 711 C C . ILE A 1 92 ? -10.467 4.909 17.619 1.00 92.38 92 ILE A C 1
ATOM 713 O O . ILE A 1 92 ? -10.994 4.272 18.531 1.00 92.38 92 ILE A O 1
ATOM 717 N N . SER A 1 93 ? -11.114 5.203 16.490 1.00 88.56 93 SER A N 1
ATOM 718 C CA . SER A 1 93 ? -12.504 4.810 16.279 1.00 88.56 93 SER A CA 1
ATOM 719 C C . SER A 1 93 ? -12.669 3.291 16.221 1.00 88.56 93 SER A C 1
ATOM 721 O O . SER A 1 93 ? -13.573 2.766 16.866 1.00 88.56 93 SER A O 1
ATOM 723 N N . VAL A 1 94 ? -11.800 2.580 15.492 1.00 90.50 94 VAL A N 1
ATOM 724 C CA . VAL A 1 94 ? -11.824 1.107 15.430 1.00 90.50 94 VAL A CA 1
ATOM 725 C C . VAL A 1 94 ? -11.576 0.501 16.804 1.00 90.50 94 VAL A C 1
ATOM 727 O O . VAL A 1 94 ? -12.283 -0.425 17.188 1.00 90.50 94 VAL A O 1
ATOM 730 N N . TYR A 1 95 ? -10.626 1.043 17.565 1.00 89.25 95 TYR A N 1
ATOM 731 C CA . TYR A 1 95 ? -10.326 0.575 18.914 1.00 89.25 95 TYR A CA 1
ATOM 732 C C . TYR A 1 95 ? -11.530 0.716 19.858 1.00 89.25 95 TYR A C 1
ATOM 734 O O . TYR A 1 95 ? -11.882 -0.235 20.549 1.00 89.25 95 TYR A O 1
ATOM 742 N N . LEU A 1 96 ? -12.210 1.869 19.844 1.00 89.12 96 LEU A N 1
ATOM 743 C CA . LEU A 1 96 ? -13.413 2.098 20.656 1.00 89.12 96 LEU A CA 1
ATOM 744 C C . LEU A 1 96 ? -14.554 1.141 20.290 1.00 89.12 96 LEU A C 1
ATOM 746 O O . LEU A 1 96 ? -15.232 0.622 21.171 1.00 89.12 96 LEU A O 1
ATOM 750 N N . ILE A 1 97 ? -14.753 0.894 18.996 1.00 87.00 97 ILE A N 1
ATOM 751 C CA . ILE A 1 97 ? -15.793 -0.014 18.494 1.00 87.00 97 ILE A CA 1
ATOM 752 C C . ILE A 1 97 ? -15.457 -1.468 18.839 1.00 87.00 97 ILE A C 1
ATOM 754 O O . ILE A 1 97 ? -16.337 -2.219 19.245 1.00 87.00 97 ILE A O 1
ATOM 758 N N . SER A 1 98 ? -14.185 -1.848 18.724 1.00 85.94 98 SER A N 1
ATOM 759 C CA . SER A 1 98 ? -13.701 -3.185 19.070 1.00 85.94 98 SER A CA 1
ATOM 760 C C . SER A 1 98 ? -13.696 -3.467 20.573 1.00 85.94 98 SER A C 1
ATOM 762 O O . SER A 1 98 ? -13.552 -4.620 20.946 1.00 85.94 98 SER A O 1
ATOM 764 N N . LEU A 1 99 ? -13.793 -2.447 21.431 1.00 82.88 99 LEU A N 1
ATOM 765 C CA . LEU A 1 99 ? -13.943 -2.622 22.880 1.00 82.88 99 LEU A CA 1
ATOM 766 C C . LEU A 1 99 ? -15.387 -2.988 23.263 1.00 82.88 99 LE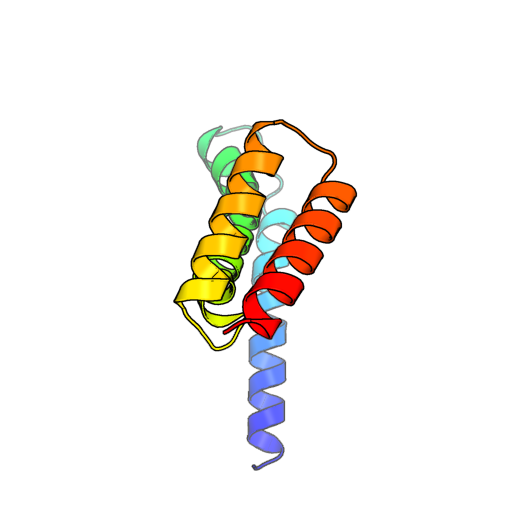U A C 1
ATOM 768 O O . LEU A 1 99 ? -15.616 -3.631 24.283 1.00 82.88 99 LEU A O 1
ATOM 772 N N . PHE A 1 100 ? -16.360 -2.520 22.478 1.00 77.81 100 PHE A N 1
ATOM 773 C CA . PHE A 1 100 ? -17.788 -2.732 22.721 1.00 77.81 100 PHE A CA 1
ATOM 774 C C . PHE A 1 100 ? -18.335 -4.019 22.092 1.00 77.81 100 PHE A C 1
ATOM 776 O O . PHE A 1 100 ? -19.420 -4.455 22.479 1.00 77.81 100 PHE A O 1
ATOM 783 N N . ILE A 1 101 ? -17.617 -4.583 21.117 1.00 72.44 101 ILE A N 1
ATOM 784 C CA . ILE A 1 101 ? -17.940 -5.840 20.429 1.00 72.44 101 ILE A CA 1
ATOM 785 C C . ILE A 1 101 ? -17.035 -6.961 20.937 1.00 72.44 101 ILE A C 1
ATOM 787 O O . ILE A 1 101 ? -17.522 -8.111 20.981 1.00 72.44 101 ILE A O 1
#

pLDDT: mean 84.1, std 10.13, range [51.28, 94.19]

InterPro domains:
  IPR008407 Branched-chain amino acid transport, AzlD [PF05437] (6-97)

Secondary structure (DSSP, 8-state):
--HHHHHHHHHHHHHHHHHHHHHHHHS---TT-HHHHHHHHHHHHHHHHHHHHHHHHHTTSSHHHHHHHHHHHHHHHHTT--HHHHHHHHHHHHHHHHHH-

Organism: Sebaldella termitidis (strain ATCC 33386 / NCTC 11300) (NCBI:txid526218)

Foldseek 3Di:
DDPVVVVVVVVVVVVVVCVLVCVPVVCPVPVPDPVVVVCNVCVVVVVVCVVCVVCLCPVLVHNVLSVVLVVQLVVCVVVVHDPVVSVVVSVVSSVVVSVVD

Sequence (101 aa):
MTNQKIFFIVVILSCSTIFLRLIPLFIKVDTSSPKVRTFFKALPFAALSSLIFPDIFTSTGNIVTSVIGAFIAFVLAYKKVNLGLNILISVISVYLISLFI